Protein AF-A0A3C0KS07-F1 (afdb_monomer_lite)

Radius of gyration: 14.59 Å; chains: 1; bounding box: 33×36×33 Å

Secondary structure (DSSP, 8-state):
--SSTTSTTSS-HHHHHHHHHHHHHHTT---PPPP----GGG--HHHHHHHHHHHHHHHHHHHTT-S-HHHHHTSS-HHHHHHHHHHHT--

Foldseek 3Di:
DQADCPHVVNHHPVVVCVVVVVVCVVVVHLDFAAADDPPVVPDDPVNVVVSVVLVVVVVVCVVVVVDDSVQRRVDNYVVVVSVVVVVVVDD

pLDDT: mean 85.89, std 13.52, range [33.88, 97.62]

Structure (mmCIF, N/CA/C/O backbone):
data_AF-A0A3C0KS07-F1
#
_entry.id   AF-A0A3C0KS07-F1
#
loop_
_atom_site.group_PDB
_atom_site.id
_atom_site.type_symbol
_atom_site.label_atom_id
_atom_site.label_alt_id
_atom_site.label_comp_id
_atom_site.label_asym_id
_atom_site.label_entity_id
_atom_site.label_seq_id
_atom_site.pdbx_PDB_ins_code
_atom_site.Cartn_x
_atom_site.Cartn_y
_atom_site.Cartn_z
_atom_site.occupancy
_atom_site.B_iso_or_equiv
_atom_site.auth_seq_id
_atom_site.auth_comp_id
_atom_site.auth_asym_id
_atom_site.auth_atom_id
_atom_site.pdbx_PDB_model_num
ATOM 1 N N . GLU A 1 1 ? 6.789 -12.601 -7.422 1.00 56.16 1 GLU A N 1
ATOM 2 C CA . GLU A 1 1 ? 8.237 -12.496 -7.112 1.00 56.16 1 GLU A CA 1
ATOM 3 C C . GLU A 1 1 ? 8.969 -11.433 -7.948 1.00 56.16 1 GLU A C 1
ATOM 5 O O . GLU A 1 1 ? 10.026 -11.686 -8.508 1.00 56.16 1 GLU A O 1
ATOM 10 N N . ALA A 1 2 ? 8.430 -10.212 -8.057 1.00 62.47 2 ALA A N 1
ATOM 11 C CA . ALA A 1 2 ? 9.113 -9.142 -8.798 1.00 62.47 2 ALA A CA 1
ATOM 12 C C . ALA A 1 2 ? 9.929 -8.212 -7.880 1.00 62.47 2 ALA A C 1
ATOM 14 O O . ALA A 1 2 ? 10.979 -7.725 -8.287 1.00 62.47 2 ALA A O 1
ATOM 15 N N . TYR A 1 3 ? 9.473 -7.992 -6.641 1.00 59.38 3 TYR A N 1
ATOM 16 C CA . TYR A 1 3 ? 9.988 -6.961 -5.733 1.00 59.38 3 TYR A CA 1
ATOM 17 C C . TYR A 1 3 ? 10.569 -7.552 -4.442 1.00 59.38 3 TYR A C 1
ATOM 19 O O . TYR A 1 3 ? 9.911 -7.580 -3.404 1.00 59.38 3 TYR A O 1
ATOM 27 N N . 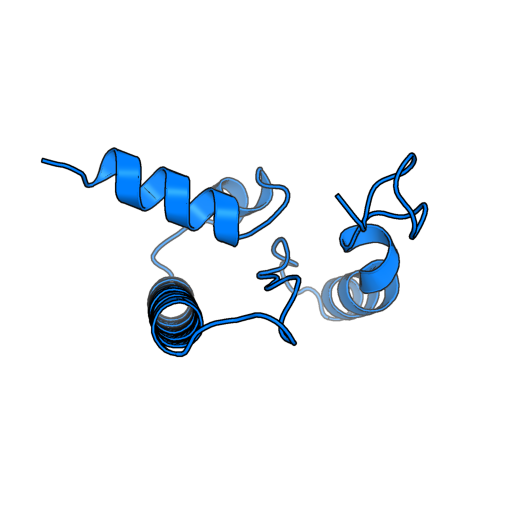HIS A 1 4 ? 11.799 -8.046 -4.525 1.00 67.69 4 HIS A N 1
ATOM 28 C CA . HIS A 1 4 ? 12.651 -8.428 -3.395 1.00 67.69 4 HIS A CA 1
ATOM 29 C C . HIS A 1 4 ? 14.120 -8.350 -3.842 1.00 67.69 4 HIS A C 1
ATOM 31 O O . HIS A 1 4 ? 14.389 -8.209 -5.036 1.00 67.69 4 HIS A O 1
ATOM 37 N N . SER A 1 5 ? 15.067 -8.472 -2.910 1.00 60.34 5 SER A N 1
ATOM 38 C CA . SER A 1 5 ? 16.510 -8.301 -3.168 1.00 60.34 5 SER A CA 1
ATOM 39 C C . SER A 1 5 ? 17.087 -9.233 -4.243 1.00 60.34 5 SER A C 1
ATOM 41 O O . SER A 1 5 ? 18.014 -8.860 -4.956 1.00 60.34 5 SER A O 1
ATOM 43 N N . ALA A 1 6 ? 16.514 -10.428 -4.397 1.00 63.47 6 ALA A N 1
ATOM 44 C CA . ALA A 1 6 ? 16.889 -11.405 -5.422 1.00 63.47 6 ALA A CA 1
ATOM 45 C C . ALA A 1 6 ? 15.934 -11.429 -6.637 1.00 63.47 6 ALA A C 1
ATOM 47 O O . ALA A 1 6 ? 16.120 -12.231 -7.548 1.00 63.47 6 ALA A O 1
ATOM 48 N N . GLY A 1 7 ? 14.903 -10.580 -6.645 1.00 60.78 7 GLY A N 1
ATOM 49 C CA . GLY A 1 7 ? 13.884 -10.523 -7.692 1.00 60.78 7 GLY A CA 1
ATOM 50 C C . GLY A 1 7 ? 14.286 -9.608 -8.844 1.00 60.78 7 GLY A C 1
ATOM 51 O O . GLY A 1 7 ? 15.274 -8.877 -8.765 1.00 60.78 7 GLY A O 1
ATOM 52 N N . PHE A 1 8 ? 13.488 -9.598 -9.914 1.00 60.88 8 PHE A N 1
ATOM 53 C CA . PHE A 1 8 ? 13.777 -8.799 -11.113 1.00 60.88 8 PHE A CA 1
ATOM 54 C C . PHE A 1 8 ? 14.006 -7.310 -10.804 1.00 60.88 8 PHE A C 1
ATOM 56 O O . PHE A 1 8 ? 14.950 -6.712 -11.317 1.00 60.88 8 PHE A O 1
ATOM 63 N N . ASN A 1 9 ? 13.192 -6.728 -9.918 1.00 71.44 9 ASN A N 1
ATOM 64 C CA . ASN A 1 9 ? 13.304 -5.317 -9.554 1.00 71.44 9 ASN A CA 1
ATOM 65 C C . ASN A 1 9 ? 14.365 -5.043 -8.481 1.00 71.44 9 ASN A C 1
ATOM 67 O O . ASN A 1 9 ? 14.579 -3.878 -8.165 1.00 71.44 9 ASN A O 1
ATOM 71 N N . ARG A 1 10 ? 15.018 -6.081 -7.927 1.00 76.44 10 ARG A N 1
ATOM 72 C CA . ARG A 1 10 ? 16.129 -6.033 -6.947 1.00 76.44 10 ARG A CA 1
ATOM 73 C C . ARG A 1 10 ? 15.872 -5.275 -5.640 1.00 76.44 10 ARG A C 1
ATOM 75 O O . ARG A 1 10 ? 16.728 -5.273 -4.764 1.00 76.44 10 ARG A O 1
ATOM 82 N N . PHE A 1 11 ? 14.700 -4.675 -5.498 1.00 81.00 11 PHE A N 1
ATOM 83 C CA . PHE A 1 11 ? 14.252 -3.919 -4.342 1.00 81.00 11 PHE A CA 1
ATOM 84 C C . PHE A 1 11 ? 12.840 -4.362 -3.971 1.00 81.00 11 PHE A C 1
ATOM 86 O O . PHE A 1 11 ? 12.024 -4.734 -4.822 1.00 81.00 11 PHE A O 1
ATOM 93 N N . THR A 1 12 ? 12.552 -4.320 -2.681 1.00 86.62 12 THR A N 1
ATOM 94 C CA . THR A 1 12 ? 11.213 -4.476 -2.124 1.00 86.62 12 THR A CA 1
ATOM 95 C C . THR A 1 12 ? 10.329 -3.291 -2.512 1.00 86.62 12 THR A C 1
ATOM 97 O O . THR A 1 12 ? 10.806 -2.191 -2.792 1.00 86.62 12 THR A O 1
ATOM 100 N N . ILE A 1 13 ? 9.007 -3.483 -2.486 1.00 88.31 13 ILE A N 1
ATOM 101 C CA . ILE A 1 13 ? 8.061 -2.372 -2.678 1.00 88.31 13 ILE A CA 1
ATOM 102 C C . ILE A 1 13 ? 8.303 -1.263 -1.646 1.00 88.31 13 ILE A C 1
ATOM 104 O O . ILE A 1 13 ? 8.241 -0.087 -1.990 1.00 88.31 13 ILE A O 1
ATOM 108 N N . ARG A 1 14 ? 8.635 -1.616 -0.398 1.00 88.81 14 ARG A N 1
ATOM 109 C CA . ARG A 1 14 ? 8.885 -0.633 0.661 1.00 88.81 14 ARG A CA 1
ATOM 110 C C . ARG A 1 14 ? 10.070 0.279 0.347 1.00 88.81 14 ARG A C 1
ATOM 112 O O . ARG A 1 14 ? 9.980 1.477 0.583 1.00 88.81 14 ARG A O 1
ATOM 119 N N . GLU A 1 15 ? 11.139 -0.254 -0.241 1.00 91.31 15 GLU A N 1
ATOM 120 C CA . GLU A 1 15 ? 12.289 0.556 -0.662 1.00 91.31 15 GLU A CA 1
ATOM 121 C C . GLU A 1 15 ? 11.904 1.583 -1.733 1.00 91.31 15 GLU A C 1
ATOM 123 O O . GLU A 1 15 ? 12.300 2.744 -1.634 1.00 91.31 15 GLU A O 1
ATOM 128 N N . PHE A 1 16 ? 11.054 1.210 -2.695 1.00 91.75 16 PHE A N 1
ATOM 129 C CA . PHE A 1 16 ? 10.515 2.163 -3.674 1.00 91.75 16 PHE A CA 1
ATOM 130 C C . PHE A 1 16 ? 9.606 3.227 -3.047 1.00 91.75 16 PHE A C 1
ATOM 132 O O . PHE A 1 16 ? 9.515 4.341 -3.562 1.00 91.75 16 PHE A O 1
ATOM 139 N N . LEU A 1 17 ? 8.940 2.900 -1.939 1.00 94.19 17 LEU A N 1
ATOM 140 C CA . LEU A 1 17 ? 8.014 3.798 -1.250 1.00 94.19 17 LEU A CA 1
ATOM 141 C C . LEU A 1 17 ? 8.666 4.644 -0.147 1.00 94.19 17 LEU A C 1
ATOM 143 O O . LEU A 1 17 ? 7.987 5.476 0.455 1.00 94.19 17 LEU A O 1
ATOM 147 N N . CYS A 1 18 ? 9.976 4.502 0.073 1.00 94.88 18 CYS A N 1
ATOM 148 C CA . CYS A 1 18 ? 10.733 5.263 1.069 1.00 94.88 18 CYS A CA 1
ATOM 149 C C . CYS A 1 18 ? 10.476 6.789 1.020 1.00 94.88 18 CYS A C 1
ATOM 151 O O . CYS A 1 18 ? 10.279 7.381 2.084 1.00 94.88 18 CYS A O 1
ATOM 153 N N . PRO A 1 19 ? 10.369 7.451 -0.157 1.00 96.62 19 PRO A N 1
ATOM 154 C CA . PRO A 1 19 ? 10.034 8.876 -0.202 1.00 96.62 19 PRO A CA 1
ATOM 155 C C . PRO A 1 19 ? 8.678 9.216 0.438 1.00 96.62 19 PRO A C 1
ATOM 157 O O . PRO A 1 19 ? 8.571 10.214 1.146 1.00 96.62 19 PRO A O 1
ATOM 160 N N . PHE A 1 20 ? 7.657 8.373 0.251 1.00 96.44 20 PHE A N 1
ATOM 161 C CA . PHE A 1 20 ? 6.336 8.570 0.857 1.00 96.44 20 PHE A CA 1
ATOM 162 C C . PHE A 1 20 ? 6.360 8.316 2.365 1.00 96.44 20 PHE A C 1
ATOM 164 O O . PHE A 1 20 ? 5.760 9.078 3.123 1.00 96.44 20 PHE A O 1
ATOM 171 N N . GLU A 1 21 ? 7.086 7.282 2.804 1.00 95.56 21 GLU A N 1
ATOM 172 C CA . GLU A 1 21 ? 7.309 7.015 4.229 1.00 95.56 21 GLU A CA 1
ATOM 173 C C . GLU A 1 21 ? 7.989 8.217 4.902 1.00 95.56 21 GLU A C 1
ATOM 175 O O . GLU A 1 21 ? 7.575 8.652 5.979 1.00 95.56 21 GLU A O 1
ATOM 180 N N . GLN A 1 22 ? 8.971 8.827 4.235 1.00 96.75 22 GLN A N 1
ATOM 181 C CA . GLN A 1 22 ? 9.632 10.027 4.736 1.00 96.75 22 GLN A CA 1
ATOM 182 C C . GLN A 1 22 ? 8.676 11.224 4.834 1.00 96.75 22 GLN A C 1
ATOM 184 O O . GLN A 1 22 ? 8.695 11.930 5.844 1.00 96.75 22 GLN A O 1
ATOM 189 N N . THR A 1 23 ? 7.813 11.445 3.837 1.00 97.62 23 THR A N 1
ATOM 190 C CA . THR A 1 23 ? 6.777 12.488 3.905 1.00 97.62 23 THR A CA 1
ATOM 191 C C . THR A 1 23 ? 5.831 12.264 5.085 1.00 97.62 23 THR A C 1
ATOM 193 O O . THR A 1 23 ? 5.598 13.190 5.859 1.00 97.62 23 THR A O 1
ATOM 196 N N . ALA A 1 24 ? 5.340 11.038 5.282 1.00 96.06 24 ALA A N 1
ATOM 197 C CA . ALA A 1 24 ? 4.454 10.708 6.397 1.00 96.06 24 ALA A CA 1
ATOM 198 C C . ALA A 1 24 ? 5.114 10.989 7.758 1.00 96.06 24 ALA A C 1
ATOM 200 O O . ALA A 1 24 ? 4.506 11.626 8.619 1.00 96.06 24 ALA A O 1
ATOM 201 N N . ARG A 1 25 ? 6.387 10.605 7.927 1.00 94.56 25 ARG A N 1
ATOM 202 C CA . ARG A 1 25 ? 7.164 10.873 9.150 1.00 94.56 25 ARG A CA 1
ATOM 203 C C . ARG A 1 25 ? 7.349 12.367 9.411 1.00 94.56 25 ARG A C 1
ATOM 205 O O . ARG A 1 25 ? 7.155 12.810 10.541 1.00 94.56 25 ARG A O 1
ATOM 212 N N . LEU A 1 26 ? 7.673 13.155 8.381 1.00 97.62 26 LEU A N 1
ATOM 213 C CA . LEU A 1 26 ? 7.775 14.618 8.496 1.00 97.62 26 LEU A CA 1
ATOM 214 C C . LEU A 1 26 ? 6.447 15.249 8.939 1.00 97.62 26 LEU A C 1
ATOM 216 O O . LEU A 1 26 ? 6.439 16.178 9.746 1.00 97.62 26 LEU A O 1
ATOM 220 N N . CYS A 1 27 ? 5.328 14.705 8.462 1.00 97.56 27 CYS A N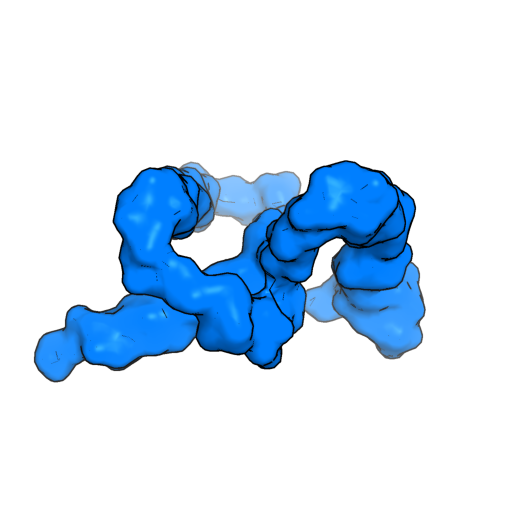 1
ATOM 221 C CA . CYS A 1 27 ? 3.980 15.121 8.839 1.00 97.56 27 CYS A CA 1
ATOM 222 C C . CYS A 1 27 ? 3.475 14.500 10.154 1.00 97.56 27 CYS A C 1
ATOM 224 O O . CYS A 1 27 ? 2.321 14.726 10.512 1.00 97.56 27 CYS A O 1
ATOM 226 N N . LYS A 1 28 ? 4.308 13.746 10.888 1.00 94.31 28 LYS A N 1
ATOM 227 C CA . LYS A 1 28 ? 3.943 13.033 12.129 1.00 94.31 28 LYS A CA 1
ATOM 228 C C . LYS A 1 28 ? 2.757 12.070 11.964 1.00 94.31 28 LYS A C 1
ATOM 230 O O . LYS A 1 28 ? 1.959 11.898 12.880 1.00 94.31 28 LYS A O 1
ATOM 235 N N . MET A 1 29 ? 2.635 11.462 10.789 1.00 92.50 29 MET A N 1
ATOM 236 C CA . MET A 1 29 ? 1.639 10.435 10.497 1.00 92.50 29 MET A CA 1
ATOM 237 C C . MET A 1 29 ? 2.199 9.043 10.801 1.00 92.50 29 MET A C 1
ATOM 239 O O . MET A 1 29 ? 3.396 8.797 10.635 1.00 92.50 29 MET A O 1
ATOM 243 N N . ASN A 1 30 ? 1.318 8.111 11.162 1.00 89.19 30 ASN A N 1
ATOM 244 C CA . ASN A 1 30 ? 1.670 6.697 11.272 1.00 89.19 30 ASN A CA 1
ATOM 245 C C . ASN A 1 30 ? 1.695 6.085 9.865 1.00 89.19 30 ASN A C 1
ATOM 247 O O . ASN A 1 30 ? 0.666 6.044 9.186 1.00 89.19 30 ASN A O 1
ATOM 251 N N . TYR A 1 31 ? 2.869 5.647 9.407 1.00 92.00 31 TYR A N 1
ATOM 252 C CA . TYR A 1 31 ? 3.023 5.054 8.081 1.00 92.00 31 TYR A CA 1
ATOM 253 C C . TYR A 1 31 ? 2.792 3.543 8.137 1.00 92.00 31 TYR A C 1
ATOM 255 O O . TYR A 1 31 ? 3.644 2.791 8.609 1.00 92.00 31 TYR A O 1
ATOM 263 N N . LEU A 1 32 ? 1.630 3.108 7.655 1.00 93.50 32 LEU A N 1
ATOM 264 C CA . LEU A 1 32 ? 1.275 1.694 7.585 1.00 93.50 32 LEU A CA 1
ATOM 265 C C . LEU A 1 32 ? 1.968 0.999 6.399 1.00 93.50 32 LEU A C 1
ATOM 267 O O . LEU A 1 32 ? 2.313 1.661 5.414 1.00 93.50 32 LEU A O 1
ATOM 271 N N . PRO A 1 33 ? 2.136 -0.336 6.450 1.00 93.81 33 PRO A N 1
ATOM 272 C CA . PRO A 1 33 ? 2.564 -1.109 5.290 1.00 93.81 33 PRO A CA 1
ATOM 273 C C . PRO A 1 33 ? 1.661 -0.852 4.071 1.00 93.81 33 PRO A C 1
ATOM 275 O O . PRO A 1 33 ? 0.481 -0.536 4.224 1.00 93.81 33 PRO A O 1
ATOM 278 N N . PRO A 1 34 ? 2.170 -0.983 2.839 1.00 95.25 34 PRO A N 1
ATOM 279 C CA . PRO A 1 34 ? 1.361 -0.730 1.657 1.00 95.25 34 PRO A CA 1
ATOM 280 C C . PRO A 1 34 ? 0.317 -1.834 1.438 1.00 95.25 34 PRO A C 1
ATOM 282 O O . PRO A 1 34 ? 0.576 -3.017 1.662 1.00 95.25 34 PRO A O 1
ATOM 285 N N . PHE A 1 35 ? -0.847 -1.453 0.913 1.00 95.56 35 PHE A N 1
ATOM 286 C CA . PHE A 1 35 ? -1.710 -2.367 0.167 1.00 95.56 35 PHE A CA 1
ATOM 287 C C . PHE A 1 35 ? -1.266 -2.333 -1.298 1.00 95.56 35 PHE A C 1
ATOM 289 O O . PHE A 1 35 ? -1.269 -1.268 -1.918 1.00 95.56 35 PHE A O 1
ATOM 296 N N . ALA A 1 36 ? -0.848 -3.469 -1.849 1.00 94.19 36 ALA A N 1
ATOM 297 C CA . ALA A 1 36 ? -0.271 -3.542 -3.184 1.00 94.19 36 ALA A CA 1
ATOM 298 C C . ALA A 1 36 ? -0.918 -4.658 -4.006 1.00 94.19 36 ALA A C 1
ATOM 300 O O . ALA A 1 36 ? -0.984 -5.809 -3.582 1.00 94.19 36 ALA A O 1
ATOM 301 N N . VAL A 1 37 ? -1.338 -4.320 -5.224 1.00 93.38 37 VAL A N 1
ATOM 302 C CA . VAL A 1 37 ? -1.849 -5.281 -6.206 1.00 93.38 37 VAL A CA 1
ATOM 303 C C . VAL A 1 37 ? -0.807 -5.434 -7.308 1.00 93.38 37 VAL A C 1
ATOM 305 O O . VAL A 1 37 ? -0.455 -4.469 -7.986 1.00 93.38 37 VAL A O 1
ATOM 308 N N . GLN A 1 38 ? -0.274 -6.644 -7.465 1.00 88.56 38 GLN A N 1
ATOM 309 C CA . GLN A 1 38 ? 0.739 -6.958 -8.475 1.00 88.56 38 GLN A CA 1
ATOM 310 C C . GLN A 1 38 ? 0.102 -7.607 -9.707 1.00 88.56 38 GLN A C 1
ATOM 312 O O . GLN A 1 38 ? -0.969 -8.196 -9.626 1.00 88.56 38 GLN A O 1
ATOM 317 N N . GLY A 1 39 ? 0.777 -7.521 -10.859 1.00 89.06 39 GLY A N 1
ATOM 318 C CA . GLY A 1 39 ? 0.319 -8.195 -12.080 1.00 89.06 39 GLY A CA 1
ATOM 319 C C . GLY A 1 39 ? -0.988 -7.637 -12.647 1.00 89.06 39 GLY A C 1
ATOM 320 O O . GLY A 1 39 ? -1.727 -8.375 -13.288 1.00 89.06 39 GLY A O 1
ATOM 321 N N . THR A 1 40 ? -1.262 -6.344 -12.440 1.00 90.62 40 THR A N 1
ATOM 322 C CA . THR A 1 40 ? -2.538 -5.690 -12.790 1.00 90.62 40 THR A CA 1
ATOM 323 C C . THR A 1 40 ? -2.979 -5.908 -14.238 1.00 90.62 40 THR A C 1
ATOM 325 O O . THR A 1 40 ? -4.161 -6.078 -14.499 1.00 90.62 40 THR A O 1
ATOM 328 N N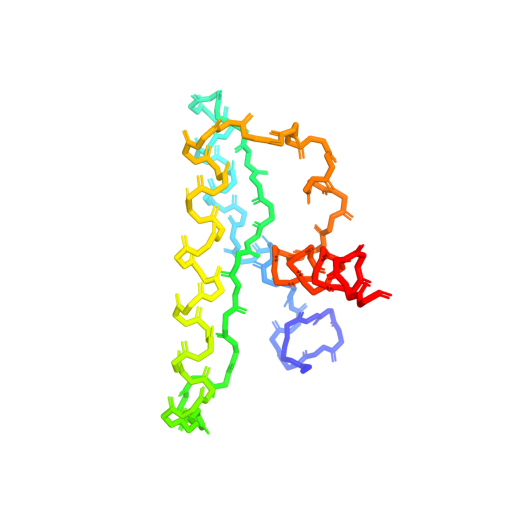 . TYR A 1 41 ? -2.033 -5.991 -15.173 1.00 92.06 41 TYR A N 1
ATOM 329 C CA . TYR A 1 41 ? -2.280 -6.252 -16.596 1.00 92.06 41 TYR A CA 1
ATOM 330 C C . TYR A 1 41 ? -2.771 -7.678 -16.922 1.00 92.06 41 TYR A C 1
ATOM 332 O O . TYR A 1 41 ? -3.068 -7.966 -18.079 1.00 92.06 41 TYR A O 1
ATOM 340 N N . ARG A 1 42 ? -2.810 -8.584 -15.936 1.00 94.38 42 ARG A N 1
ATOM 341 C CA . ARG A 1 42 ? -3.310 -9.964 -16.066 1.00 94.38 42 ARG A CA 1
ATOM 342 C C . ARG A 1 42 ? -4.518 -10.256 -15.180 1.00 94.38 42 ARG A C 1
ATOM 344 O O . ARG A 1 42 ? -4.964 -11.397 -15.169 1.00 94.38 42 ARG A O 1
ATOM 351 N N . LEU A 1 43 ? -5.004 -9.274 -14.422 1.00 95.69 43 LEU A N 1
ATOM 352 C CA . LEU A 1 43 ? -6.128 -9.493 -13.517 1.00 95.69 43 LEU A CA 1
ATOM 353 C C . LEU A 1 43 ? -7.394 -9.798 -14.309 1.00 95.69 43 LEU A C 1
ATOM 355 O O . LEU A 1 43 ? -7.733 -9.097 -15.262 1.00 95.69 43 LEU A O 1
ATOM 359 N N . THR A 1 44 ? -8.106 -10.825 -13.870 1.00 97.25 44 THR A N 1
ATOM 360 C CA . THR A 1 44 ? -9.488 -11.064 -14.276 1.00 97.25 44 THR A CA 1
ATOM 361 C C . THR A 1 44 ? -10.433 -10.096 -13.563 1.00 97.25 44 THR A C 1
ATOM 363 O O . THR A 1 44 ? -10.112 -9.564 -12.497 1.00 97.25 44 THR A O 1
ATOM 366 N N . ASP A 1 45 ? -11.642 -9.921 -14.097 1.00 97.12 45 ASP A N 1
ATOM 367 C CA . ASP A 1 45 ? -12.676 -9.095 -13.457 1.00 97.12 45 ASP A CA 1
ATOM 368 C C . ASP A 1 45 ? -13.015 -9.580 -12.038 1.00 97.12 45 ASP A C 1
ATOM 370 O O . ASP A 1 45 ? -13.252 -8.775 -11.138 1.00 97.12 45 ASP A O 1
ATOM 374 N N . GLY A 1 46 ? -12.988 -10.899 -11.813 1.00 97.44 46 GLY A N 1
ATOM 375 C CA . GLY A 1 46 ? -13.218 -11.491 -10.494 1.00 97.44 46 GLY A CA 1
ATOM 376 C C . GLY A 1 46 ? -12.114 -11.150 -9.490 1.00 97.44 46 GLY A C 1
ATOM 377 O O . G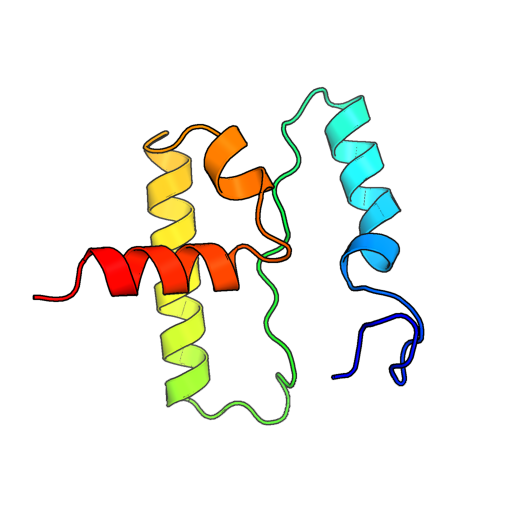LY A 1 46 ? -12.403 -10.764 -8.358 1.00 97.44 46 GLY A O 1
ATOM 378 N N . GLU A 1 47 ? -10.846 -11.238 -9.899 1.00 95.56 47 GLU A N 1
ATOM 379 C CA . GLU A 1 47 ? -9.714 -10.863 -9.041 1.00 95.56 47 GLU A CA 1
ATOM 380 C C . GLU A 1 47 ? -9.686 -9.358 -8.767 1.00 95.56 47 GLU A C 1
ATOM 382 O O . GLU A 1 47 ? -9.448 -8.946 -7.630 1.00 95.56 47 GLU A O 1
ATOM 387 N N . LEU A 1 48 ? -9.978 -8.540 -9.783 1.00 96.12 48 LEU A N 1
ATOM 388 C CA . LEU A 1 48 ? -10.106 -7.094 -9.633 1.00 96.12 48 LEU A CA 1
ATOM 389 C C . LEU A 1 48 ? -11.220 -6.739 -8.642 1.00 96.12 48 LEU A C 1
ATOM 391 O O . LEU A 1 48 ? -11.003 -5.931 -7.739 1.00 96.12 48 LEU A O 1
ATOM 395 N N . SER A 1 49 ? -12.391 -7.369 -8.779 1.00 96.88 49 SER A N 1
ATOM 396 C CA . SER A 1 49 ? -13.521 -7.167 -7.872 1.00 96.88 49 SER A CA 1
ATOM 397 C C . SER A 1 49 ? -13.162 -7.552 -6.436 1.00 96.88 49 SER A C 1
ATOM 399 O O . SER A 1 49 ? -13.417 -6.765 -5.526 1.00 96.88 49 SER A O 1
ATOM 401 N N . ARG A 1 50 ? -12.483 -8.689 -6.231 1.00 95.25 50 ARG A N 1
ATOM 402 C CA . ARG A 1 50 ? -11.991 -9.101 -4.908 1.00 95.25 50 ARG A CA 1
ATOM 403 C C . ARG A 1 50 ? -11.061 -8.052 -4.296 1.00 95.25 50 ARG A C 1
ATOM 405 O O . ARG A 1 50 ? -11.291 -7.627 -3.169 1.00 95.25 50 ARG A O 1
ATOM 412 N N . HIS A 1 51 ? -10.060 -7.583 -5.044 1.00 96.31 51 HIS A N 1
ATOM 413 C CA . HIS A 1 51 ? -9.140 -6.552 -4.556 1.00 96.31 51 HIS A CA 1
ATOM 414 C C . HIS A 1 51 ? -9.849 -5.235 -4.219 1.00 96.31 51 HIS A C 1
ATOM 416 O O . HIS A 1 51 ? -9.489 -4.585 -3.239 1.00 96.31 51 HIS A O 1
ATOM 422 N N . ALA A 1 52 ? -10.865 -4.847 -4.995 1.00 96.50 52 ALA A N 1
ATOM 423 C CA . ALA A 1 52 ? -11.672 -3.667 -4.702 1.00 96.50 52 ALA A CA 1
ATOM 424 C C . ALA A 1 52 ? -12.462 -3.830 -3.392 1.00 96.50 52 ALA A C 1
ATOM 426 O O . ALA A 1 52 ? -12.481 -2.912 -2.571 1.00 96.50 52 ALA A O 1
ATOM 427 N N . THR A 1 53 ? -13.066 -5.000 -3.169 1.00 96.31 53 THR A N 1
ATOM 428 C CA . THR A 1 53 ? -13.769 -5.325 -1.920 1.00 96.31 53 THR A CA 1
ATOM 429 C C . THR A 1 53 ? -12.825 -5.315 -0.719 1.00 96.31 53 THR A C 1
ATOM 431 O O . THR A 1 53 ? -13.130 -4.669 0.283 1.00 96.31 53 THR A O 1
ATOM 434 N N . ASP A 1 54 ? -11.663 -5.959 -0.832 1.00 95.69 54 ASP A N 1
ATOM 435 C CA . ASP A 1 54 ? -10.637 -5.990 0.216 1.00 95.69 54 ASP A CA 1
ATOM 436 C C . ASP A 1 54 ? -10.160 -4.576 0.583 1.00 95.69 54 ASP A C 1
ATOM 438 O O . ASP A 1 54 ? -10.068 -4.219 1.761 1.00 95.69 54 ASP A O 1
ATOM 442 N N . TYR A 1 55 ? -9.905 -3.740 -0.427 1.00 96.69 55 TYR A N 1
ATOM 443 C CA . TYR A 1 55 ? -9.477 -2.359 -0.224 1.00 96.69 55 TYR A CA 1
ATOM 444 C C . TYR A 1 55 ? -10.567 -1.509 0.443 1.00 96.69 55 TYR A C 1
ATOM 446 O O . TYR A 1 55 ? -10.286 -0.772 1.388 1.00 96.69 55 TYR A O 1
ATOM 454 N N . ALA A 1 56 ? -11.824 -1.637 0.006 1.00 95.94 56 ALA A N 1
ATOM 455 C CA . ALA A 1 56 ? -12.947 -0.935 0.623 1.00 95.94 56 ALA A CA 1
ATOM 456 C C . ALA A 1 56 ? -13.129 -1.335 2.096 1.00 95.94 56 ALA A C 1
ATOM 458 O O . ALA A 1 56 ? -13.300 -0.466 2.954 1.00 95.94 56 ALA A O 1
ATOM 459 N N . PHE A 1 57 ? -13.037 -2.633 2.401 1.00 93.50 57 PHE A N 1
ATOM 460 C CA . PHE A 1 57 ? -13.095 -3.135 3.771 1.00 93.50 57 PHE A CA 1
ATOM 461 C C . PHE A 1 57 ? -11.966 -2.550 4.627 1.00 93.50 57 PHE A C 1
ATOM 463 O O . PHE A 1 57 ? -12.225 -2.019 5.706 1.00 93.50 57 PHE A O 1
ATOM 470 N N . LEU A 1 58 ? -10.726 -2.567 4.130 1.00 93.06 58 LEU A N 1
ATOM 471 C CA . LEU A 1 58 ? -9.576 -1.976 4.816 1.00 93.06 58 LEU A CA 1
ATOM 472 C C . LEU A 1 58 ? -9.806 -0.497 5.166 1.00 93.06 58 LEU A C 1
ATOM 474 O O . LEU A 1 58 ? -9.583 -0.098 6.308 1.00 93.06 58 LEU A O 1
ATOM 478 N N . LEU A 1 59 ? -10.292 0.311 4.217 1.00 93.25 59 LEU A N 1
ATOM 479 C CA . LEU A 1 59 ? -10.578 1.730 4.461 1.00 93.25 59 LEU A CA 1
ATOM 480 C C . LEU A 1 59 ? -11.663 1.932 5.523 1.00 93.25 59 LEU A C 1
ATOM 482 O O . LEU A 1 59 ? -11.535 2.826 6.359 1.00 93.25 59 LEU A O 1
ATOM 486 N N . GLN A 1 60 ? -12.706 1.096 5.529 1.00 92.38 60 GLN A N 1
ATOM 487 C CA . GLN A 1 60 ? -13.736 1.135 6.571 1.00 92.38 60 GLN A CA 1
ATOM 488 C C . GLN A 1 60 ? -13.149 0.834 7.952 1.00 92.38 60 GLN A C 1
ATOM 490 O O . GLN A 1 60 ? -13.455 1.535 8.915 1.00 92.38 60 GLN A O 1
ATOM 495 N N . GLN A 1 61 ? -12.275 -0.169 8.051 1.00 88.44 61 GLN A N 1
ATOM 496 C CA . GLN A 1 61 ? -11.626 -0.525 9.312 1.00 88.44 61 GLN A CA 1
ATOM 497 C C . GLN A 1 61 ? -10.712 0.591 9.838 1.00 88.44 61 GLN A C 1
ATOM 499 O O . GLN A 1 61 ? -10.732 0.893 11.033 1.00 88.44 61 GLN A O 1
ATOM 504 N N . LEU A 1 62 ? -9.944 1.227 8.948 1.00 88.81 62 LEU A N 1
ATOM 505 C CA . LEU A 1 62 ? -9.090 2.364 9.294 1.00 88.81 62 LEU A CA 1
ATOM 506 C C . LEU A 1 62 ? -9.922 3.583 9.717 1.00 88.81 62 LEU A C 1
ATOM 508 O O . LEU A 1 62 ? -9.618 4.214 10.725 1.00 88.81 62 LEU A O 1
ATOM 512 N N . GLY A 1 63 ? -11.002 3.886 8.990 1.00 89.75 63 GLY A N 1
ATOM 513 C CA . GLY A 1 63 ? -11.892 5.010 9.294 1.00 89.75 63 GLY A CA 1
ATOM 514 C C . GLY A 1 63 ? -12.666 4.845 10.604 1.00 89.75 63 GLY A C 1
ATOM 515 O O . GLY A 1 63 ? -12.905 5.824 11.304 1.00 89.75 63 GLY A O 1
ATOM 516 N N . ALA A 1 64 ? -13.011 3.609 10.972 1.00 88.06 64 ALA A N 1
ATOM 517 C CA . ALA A 1 64 ? -13.644 3.292 12.250 1.00 88.06 64 ALA A CA 1
ATOM 518 C C . ALA A 1 64 ? -12.666 3.308 13.442 1.00 88.06 64 ALA A C 1
ATOM 520 O O . ALA A 1 64 ? -13.093 3.089 14.575 1.00 88.06 64 ALA A O 1
ATOM 521 N N . ASN A 1 65 ? -11.365 3.533 13.202 1.00 79.31 65 ASN A N 1
ATOM 522 C CA . ASN A 1 65 ? -10.291 3.404 14.190 1.00 79.31 65 ASN A CA 1
ATOM 523 C C . ASN A 1 65 ? -10.338 2.055 14.938 1.00 79.31 65 ASN A C 1
ATOM 525 O O . ASN A 1 65 ? -10.040 1.967 16.128 1.00 79.31 65 ASN A O 1
ATOM 529 N N . ALA A 1 66 ? -10.761 0.997 14.237 1.00 71.31 66 ALA A N 1
ATOM 530 C CA . ALA A 1 66 ? -11.043 -0.310 14.826 1.00 71.31 66 ALA A CA 1
ATOM 531 C C . ALA A 1 66 ? -9.773 -1.098 15.205 1.00 71.31 66 ALA A C 1
ATOM 533 O O . ALA A 1 66 ? -9.872 -2.158 15.823 1.00 71.31 66 ALA A O 1
ATOM 534 N N . TYR A 1 67 ? -8.582 -0.600 14.848 1.00 69.25 67 TYR A N 1
ATOM 535 C CA . TYR A 1 67 ? -7.307 -1.281 15.068 1.00 69.25 67 TYR A CA 1
ATOM 536 C C . TYR A 1 67 ? -6.206 -0.327 15.523 1.00 69.25 67 TYR A C 1
ATOM 538 O O . TYR A 1 67 ? -6.097 0.795 15.033 1.00 69.25 67 TYR A O 1
ATOM 546 N N . SER A 1 68 ? -5.344 -0.818 16.418 1.00 69.00 68 SER A N 1
ATOM 547 C CA . SER A 1 68 ? -4.067 -0.175 16.713 1.00 69.00 68 SER A CA 1
ATOM 548 C C . SER A 1 68 ? -3.103 -0.372 15.538 1.00 69.00 68 SER A C 1
ATOM 550 O O . SER A 1 68 ? -2.993 -1.473 14.991 1.00 69.00 68 SER A O 1
ATOM 552 N N . GLY A 1 69 ? -2.391 0.696 15.159 1.00 68.88 69 GLY A N 1
ATOM 553 C CA . GLY A 1 69 ? -1.384 0.658 14.088 1.00 68.88 69 GLY A CA 1
ATOM 554 C C . GLY A 1 69 ? -0.337 -0.440 14.296 1.00 68.88 69 GLY A C 1
ATOM 555 O O . GLY A 1 69 ? 0.017 -1.136 13.350 1.00 68.88 69 GLY A O 1
ATOM 556 N N . GLU A 1 70 ? 0.029 -0.708 15.553 1.00 76.69 70 GLU A N 1
ATOM 557 C CA . GLU A 1 70 ? 1.015 -1.721 15.955 1.00 76.69 70 GLU A CA 1
ATOM 558 C C . GLU A 1 70 ? 0.729 -3.126 15.395 1.00 76.69 70 GLU A C 1
ATOM 560 O O . GLU A 1 70 ? 1.645 -3.824 14.961 1.00 76.69 70 GLU A O 1
ATOM 565 N N . ALA A 1 71 ? -0.540 -3.553 15.355 1.00 81.75 71 ALA A N 1
ATOM 566 C CA . ALA A 1 71 ? -0.889 -4.878 14.840 1.00 81.75 71 ALA A CA 1
ATOM 567 C C . ALA A 1 71 ? -0.687 -4.971 13.318 1.00 81.75 71 ALA A C 1
ATOM 569 O O . ALA A 1 71 ? -0.261 -6.009 12.807 1.00 81.75 71 ALA A O 1
ATOM 570 N N . MET A 1 72 ? -0.983 -3.888 12.596 1.00 86.62 72 MET A N 1
ATOM 571 C CA . MET A 1 72 ? -0.838 -3.808 11.140 1.00 86.62 72 MET A CA 1
ATOM 572 C C . MET A 1 72 ? 0.623 -3.625 10.723 1.00 86.62 72 MET A C 1
ATOM 574 O O . MET A 1 72 ? 1.045 -4.202 9.727 1.00 86.62 72 MET A O 1
ATOM 578 N N . GLU A 1 73 ? 1.406 -2.874 11.497 1.00 86.19 73 GLU A N 1
ATOM 579 C CA . GLU A 1 73 ? 2.818 -2.566 11.230 1.00 86.19 73 GLU A CA 1
ATOM 580 C C . GLU A 1 73 ? 3.732 -3.798 11.208 1.00 86.19 73 GLU A C 1
ATOM 582 O O . GLU A 1 73 ? 4.793 -3.762 10.586 1.00 86.19 73 GLU A O 1
ATOM 587 N N . SER A 1 74 ? 3.313 -4.898 11.843 1.00 87.81 74 SER A N 1
ATOM 588 C CA . SER A 1 74 ? 4.059 -6.163 11.850 1.00 87.81 74 SER A CA 1
ATOM 589 C C . SER A 1 74 ? 4.083 -6.893 10.498 1.00 87.81 74 SER A C 1
ATOM 591 O O . SER A 1 74 ? 4.893 -7.802 10.307 1.00 87.81 74 SER A O 1
ATOM 593 N N . PHE A 1 75 ? 3.227 -6.499 9.550 1.00 90.69 75 PHE A N 1
ATOM 594 C CA . PHE A 1 75 ? 3.122 -7.126 8.234 1.00 90.69 75 PHE A CA 1
ATOM 595 C C . PHE A 1 75 ? 3.951 -6.396 7.172 1.00 90.69 75 PHE A C 1
ATOM 597 O O . PHE A 1 75 ? 4.169 -5.186 7.233 1.00 90.69 75 PHE A O 1
ATOM 604 N N . ALA A 1 76 ? 4.388 -7.131 6.145 1.00 89.88 76 ALA A N 1
ATOM 605 C CA . ALA A 1 76 ? 5.062 -6.541 4.988 1.00 89.88 76 ALA A CA 1
ATOM 606 C C . ALA A 1 76 ? 4.074 -5.807 4.064 1.00 89.88 76 ALA A C 1
ATOM 608 O O . ALA A 1 76 ? 4.412 -4.753 3.521 1.00 89.88 76 ALA A O 1
ATOM 609 N N . PHE A 1 77 ? 2.858 -6.344 3.922 1.00 93.75 77 PHE A N 1
ATOM 610 C CA . PHE A 1 77 ? 1.754 -5.748 3.174 1.00 93.75 77 PHE A CA 1
ATOM 611 C C . PHE A 1 77 ? 0.448 -5.815 3.969 1.00 93.75 77 PHE A C 1
ATOM 613 O O . PHE A 1 77 ? 0.182 -6.783 4.681 1.00 93.75 77 PHE A O 1
ATOM 620 N N . LEU A 1 78 ? -0.428 -4.825 3.782 1.00 94.62 78 LEU A N 1
ATOM 621 C CA . LEU A 1 78 ? -1.781 -4.868 4.358 1.00 94.62 78 LEU A CA 1
ATOM 622 C C . LEU A 1 78 ? -2.651 -5.967 3.732 1.00 94.62 78 LEU A C 1
ATOM 624 O O . LEU A 1 78 ? -3.607 -6.416 4.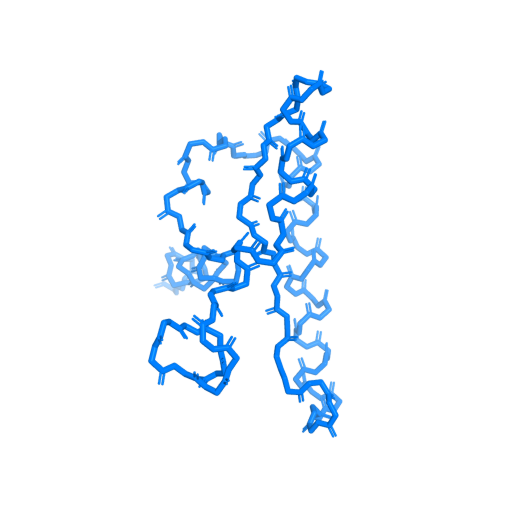360 1.00 94.62 78 LEU A O 1
ATOM 628 N N . ASN A 1 79 ? -2.299 -6.436 2.531 1.00 94.75 79 ASN A N 1
ATOM 629 C CA . ASN A 1 79 ? -2.879 -7.633 1.925 1.00 94.75 79 ASN A CA 1
ATOM 630 C C . ASN A 1 79 ? -2.721 -8.857 2.846 1.00 94.75 79 ASN A C 1
ATOM 632 O O . ASN A 1 79 ? -3.697 -9.557 3.098 1.00 94.75 79 ASN A O 1
ATOM 636 N N . ASP A 1 80 ? -1.527 -9.059 3.415 1.00 92.81 80 ASP A N 1
ATOM 637 C CA . ASP A 1 80 ? -1.228 -10.197 4.294 1.00 92.81 80 ASP A CA 1
ATOM 638 C C . ASP A 1 80 ? -2.010 -10.106 5.614 1.00 92.81 80 ASP A C 1
ATOM 640 O O . ASP A 1 80 ? -2.519 -11.103 6.133 1.00 92.81 80 ASP A O 1
ATOM 644 N N . TRP A 1 81 ? -2.146 -8.888 6.148 1.00 92.19 81 TRP A N 1
ATOM 645 C CA . TRP A 1 81 ? -2.953 -8.630 7.339 1.00 92.19 81 TRP A CA 1
ATOM 646 C C . TRP A 1 81 ? -4.439 -8.947 7.101 1.00 92.19 81 TRP A C 1
ATOM 648 O O . TRP A 1 81 ? -5.074 -9.584 7.946 1.00 92.19 81 TRP A O 1
ATOM 658 N N . LEU A 1 82 ? -4.991 -8.549 5.947 1.00 91.75 82 LEU A N 1
ATOM 659 C CA . LEU A 1 82 ? -6.375 -8.851 5.566 1.00 91.75 82 LEU A CA 1
ATOM 660 C C . LEU A 1 82 ? -6.615 -10.359 5.464 1.00 91.75 82 LEU A C 1
ATOM 662 O O . LEU A 1 82 ? -7.582 -10.863 6.038 1.00 91.75 82 LEU A O 1
ATOM 666 N N . GLU A 1 83 ? -5.715 -11.091 4.808 1.00 90.25 83 GLU A N 1
ATOM 667 C CA . GLU A 1 83 ? -5.809 -12.551 4.719 1.00 90.25 83 GLU A CA 1
ATOM 668 C C . GLU A 1 83 ? -5.758 -13.211 6.105 1.00 90.25 83 GLU A C 1
ATOM 670 O O . GLU A 1 83 ? -6.547 -14.113 6.403 1.00 90.25 83 GLU A O 1
ATOM 675 N N . ALA A 1 84 ? -4.868 -12.746 6.988 1.00 87.94 84 ALA A N 1
ATOM 676 C CA . ALA A 1 84 ? -4.771 -13.249 8.357 1.00 87.94 84 ALA A CA 1
ATOM 677 C C . ALA A 1 84 ? -6.063 -13.003 9.159 1.00 87.94 84 ALA A C 1
ATOM 679 O O . ALA A 1 84 ? -6.491 -13.871 9.928 1.00 87.94 84 ALA A O 1
ATOM 680 N N . LYS A 1 85 ? -6.721 -11.854 8.952 1.00 82.19 85 LYS A N 1
ATOM 681 C CA . LYS A 1 85 ? -8.015 -11.529 9.572 1.00 82.19 85 LYS A CA 1
ATOM 682 C C . LYS A 1 85 ? -9.151 -12.399 9.054 1.00 82.19 85 LYS A C 1
ATOM 684 O O . LYS A 1 85 ? -9.920 -12.922 9.853 1.00 82.19 85 LYS A O 1
ATOM 689 N N . GLN A 1 86 ? -9.228 -12.609 7.746 1.00 77.31 86 GLN A N 1
ATOM 690 C CA . GLN A 1 86 ? -10.251 -13.466 7.147 1.00 77.31 86 GLN A CA 1
ATOM 691 C C . GLN A 1 86 ? -10.108 -14.926 7.611 1.00 77.31 86 GLN A C 1
ATOM 693 O O . GLN A 1 86 ? -11.109 -15.593 7.846 1.00 77.31 86 GLN A O 1
ATOM 698 N N . ARG A 1 87 ? -8.878 -15.407 7.851 1.00 74.44 87 ARG A N 1
ATOM 699 C CA . ARG A 1 87 ? -8.627 -16.740 8.437 1.00 74.44 87 ARG A CA 1
ATOM 700 C C . ARG A 1 87 ? -9.045 -16.858 9.902 1.00 74.44 87 ARG A C 1
ATOM 702 O O . ARG A 1 87 ? -9.462 -17.931 10.317 1.00 74.44 87 ARG A O 1
ATOM 709 N N . THR A 1 88 ? -8.935 -15.783 10.681 1.00 63.72 88 THR A N 1
ATOM 710 C CA . THR A 1 88 ? -9.389 -15.757 12.085 1.00 63.72 88 THR A CA 1
ATOM 711 C C . THR A 1 88 ? -10.891 -15.499 12.231 1.00 63.72 88 THR A C 1
ATOM 713 O O . THR A 1 88 ? -11.421 -15.687 13.320 1.00 63.72 88 THR A O 1
ATOM 716 N N . GLN A 1 89 ? -11.571 -15.098 11.151 1.00 55.59 89 GLN A N 1
ATOM 717 C CA . GLN A 1 89 ? -13.028 -14.930 11.072 1.00 55.59 89 GLN A CA 1
ATOM 718 C C . GLN A 1 89 ? -13.726 -16.018 10.222 1.00 55.59 89 GLN A C 1
ATOM 720 O O . GLN A 1 89 ? -14.907 -15.880 9.911 1.00 55.59 89 GLN A O 1
ATOM 725 N N . GLY A 1 90 ? -13.016 -17.089 9.839 1.00 33.88 90 GLY A N 1
ATOM 726 C CA . GLY A 1 90 ? -13.616 -18.305 9.268 1.00 33.88 90 GLY A CA 1
ATOM 727 C C . GLY A 1 90 ? -14.314 -19.148 10.350 1.00 33.88 90 GLY A C 1
ATOM 728 O O . GLY A 1 90 ? -13.984 -18.957 11.516 1.00 33.88 90 GLY A O 1
ATOM 729 N N . PRO A 1 91 ? -15.271 -20.024 9.976 1.00 44.59 91 PRO A N 1
ATOM 730 C CA . PRO A 1 91 ? -16.360 -20.516 10.835 1.00 44.59 91 PRO A CA 1
ATOM 731 C C . PRO A 1 91 ? -15.938 -21.083 12.193 1.00 44.59 91 PRO A C 1
ATOM 733 O O . PRO A 1 91 ? -14.897 -21.774 12.257 1.00 44.59 91 PRO A O 1
#

Sequence (91 aa):
EAYHSAGFNRFTIREFLCPFEQTARLCKMNYLPPFAVQGTYRLTDGELSRHATDYAFLLQQL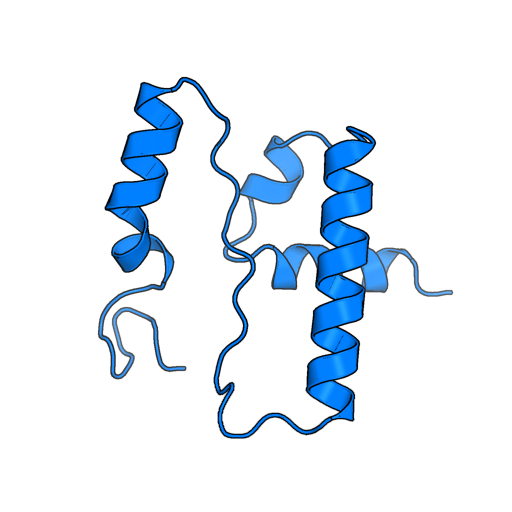GANAYSGEAMESFAFLNDWLEAKQRTQGP